Protein AF-A0A3G2T4N6-F1 (afdb_monomer)

Radius of gyration: 16.07 Å; Cα contacts (8 Å, |Δi|>4): 181; chains: 1; bounding box: 50×40×33 Å

pLDDT: mean 87.62, std 10.86, range [55.91, 97.75]

Structure (mmCIF, N/CA/C/O backbone):
data_AF-A0A3G2T4N6-F1
#
_entry.id   AF-A0A3G2T4N6-F1
#
loop_
_atom_site.group_PDB
_atom_site.id
_atom_site.type_symbol
_atom_site.label_atom_id
_atom_site.label_alt_id
_atom_site.label_comp_id
_atom_site.label_asym_id
_atom_site.label_entity_id
_atom_site.label_seq_id
_atom_site.pdbx_PDB_ins_code
_atom_site.Cartn_x
_atom_site.Cartn_y
_atom_site.Cartn_z
_atom_site.occupancy
_atom_site.B_iso_or_equiv
_atom_site.auth_seq_id
_atom_site.auth_comp_id
_atom_site.auth_asym_id
_atom_site.auth_atom_id
_atom_site.pdbx_PDB_model_num
ATOM 1 N N . MET A 1 1 ? -5.164 -6.913 16.271 1.00 62.94 1 MET A N 1
ATOM 2 C CA . MET A 1 1 ? -6.092 -7.025 15.113 1.00 62.94 1 MET A CA 1
ATOM 3 C C . MET A 1 1 ? -5.649 -6.004 14.059 1.00 62.94 1 MET A C 1
ATOM 5 O O . MET A 1 1 ? -5.037 -5.043 14.488 1.00 62.94 1 MET A O 1
ATOM 9 N N . LEU A 1 2 ? -5.885 -6.181 12.743 1.00 75.69 2 LEU A N 1
ATOM 10 C CA . LEU A 1 2 ? -5.295 -5.361 11.643 1.00 75.69 2 LEU A CA 1
ATOM 11 C C . LEU A 1 2 ? -5.181 -3.848 11.937 1.00 75.69 2 LEU A C 1
ATOM 13 O O . LEU A 1 2 ? -4.180 -3.216 11.622 1.00 75.69 2 LEU A O 1
ATOM 17 N N . LEU A 1 3 ? -6.221 -3.284 12.554 1.00 81.31 3 LEU A N 1
ATOM 18 C CA . LEU A 1 3 ? -6.380 -1.855 12.850 1.00 81.31 3 LEU A CA 1
ATOM 19 C C . LEU A 1 3 ? -5.600 -1.367 14.083 1.00 81.31 3 LEU A C 1
ATOM 21 O O . LEU A 1 3 ? -5.508 -0.171 14.332 1.00 81.31 3 LEU A O 1
ATOM 25 N N . GLU A 1 4 ? -5.070 -2.286 14.884 1.00 79.75 4 GLU A N 1
ATOM 26 C CA . GLU A 1 4 ? -4.347 -2.016 16.133 1.00 79.75 4 GLU A CA 1
ATOM 27 C C . GLU A 1 4 ? -2.827 -2.129 15.950 1.00 79.75 4 GLU A C 1
ATOM 29 O O . GLU A 1 4 ? -2.059 -1.845 16.869 1.00 79.75 4 GLU A O 1
ATOM 34 N N . THR A 1 5 ? -2.389 -2.586 14.778 1.00 86.81 5 THR A N 1
ATOM 35 C CA . THR A 1 5 ? -0.997 -2.892 14.458 1.00 86.81 5 THR A CA 1
ATOM 36 C C . THR A 1 5 ? -0.516 -2.046 13.287 1.00 86.81 5 THR A C 1
ATOM 38 O O . THR A 1 5 ? -1.275 -1.695 12.385 1.00 86.81 5 THR A O 1
ATOM 41 N N . ARG A 1 6 ? 0.768 -1.691 13.324 1.00 93.12 6 ARG A N 1
ATOM 42 C CA . ARG A 1 6 ? 1.457 -1.004 12.228 1.00 93.12 6 ARG A CA 1
ATOM 43 C C . ARG A 1 6 ? 2.176 -2.021 11.359 1.00 93.12 6 ARG A C 1
ATOM 45 O O . ARG A 1 6 ? 2.514 -3.099 11.842 1.00 93.12 6 ARG A O 1
ATOM 52 N N . ASP A 1 7 ? 2.451 -1.631 10.118 1.00 94.62 7 ASP A N 1
ATOM 53 C CA . ASP A 1 7 ? 3.254 -2.413 9.176 1.00 94.62 7 ASP A CA 1
ATOM 54 C C . ASP A 1 7 ? 2.710 -3.845 8.987 1.00 94.62 7 ASP A C 1
ATOM 56 O O . ASP A 1 7 ? 3.456 -4.822 8.983 1.00 94.62 7 ASP A O 1
ATOM 60 N N . ASN A 1 8 ? 1.388 -3.976 8.836 1.00 93.62 8 ASN A N 1
ATOM 61 C CA . ASN A 1 8 ? 0.747 -5.266 8.606 1.00 93.62 8 ASN A CA 1
ATOM 62 C C . ASN A 1 8 ? 1.186 -5.841 7.252 1.00 93.62 8 ASN A C 1
ATOM 64 O O . ASN A 1 8 ? 1.140 -5.120 6.246 1.00 93.62 8 ASN A O 1
ATOM 68 N N . PRO A 1 9 ? 1.570 -7.126 7.184 1.00 94.62 9 PRO A N 1
ATOM 69 C CA . PRO A 1 9 ? 1.941 -7.753 5.927 1.00 94.62 9 PRO A CA 1
ATOM 70 C C . PRO A 1 9 ? 0.777 -7.788 4.939 1.00 94.62 9 PRO A C 1
ATOM 72 O O . PRO A 1 9 ? -0.334 -8.218 5.255 1.00 94.62 9 PRO A O 1
ATOM 75 N N . CYS A 1 10 ? 1.052 -7.374 3.709 1.00 95.44 10 CYS A N 1
ATOM 76 C CA . CYS A 1 10 ? 0.099 -7.441 2.614 1.00 95.44 10 CYS A CA 1
ATOM 77 C C . CYS A 1 10 ? 0.792 -7.739 1.281 1.00 95.44 10 CYS A C 1
ATOM 79 O O . CYS A 1 10 ? 2.022 -7.782 1.172 1.00 95.44 10 CYS A O 1
ATOM 81 N N . LEU A 1 11 ? -0.007 -7.931 0.239 1.00 95.62 11 LEU A N 1
ATOM 82 C CA . LEU A 1 11 ? 0.449 -7.930 -1.143 1.00 95.62 11 LEU A CA 1
ATOM 83 C C . LEU A 1 11 ? -0.301 -6.873 -1.930 1.00 95.62 11 LEU A C 1
ATOM 85 O O . LEU A 1 11 ? -1.527 -6.889 -1.994 1.00 95.62 11 LEU A O 1
ATOM 89 N N . CYS A 1 12 ? 0.473 -6.003 -2.565 1.00 95.81 12 CYS A N 1
ATOM 90 C CA . CYS A 1 12 ? -0.005 -4.993 -3.488 1.00 95.81 12 CYS A CA 1
ATOM 91 C C . CYS A 1 12 ? 0.000 -5.573 -4.904 1.00 95.81 12 CYS A C 1
ATOM 93 O O . CYS A 1 12 ? 1.052 -5.988 -5.409 1.00 95.81 12 CYS A O 1
ATOM 95 N N . LYS A 1 13 ? -1.170 -5.588 -5.542 1.00 95.12 13 LYS A N 1
ATOM 96 C CA . LYS A 1 13 ? -1.341 -5.943 -6.953 1.00 95.12 13 LYS A CA 1
ATOM 97 C C . LYS A 1 13 ? -1.890 -4.731 -7.690 1.00 95.12 13 LYS A C 1
ATOM 99 O O . LYS A 1 13 ? -2.978 -4.267 -7.369 1.00 95.12 13 LYS A O 1
ATOM 104 N N . ILE A 1 14 ? -1.148 -4.234 -8.673 1.00 94.12 14 ILE A N 1
ATOM 105 C CA . ILE A 1 14 ? -1.525 -3.035 -9.425 1.00 94.12 14 ILE A CA 1
ATOM 106 C C . ILE A 1 14 ? -1.544 -3.354 -10.914 1.00 94.12 14 ILE A C 1
ATOM 108 O O . ILE A 1 14 ? -0.538 -3.780 -11.490 1.00 94.12 14 ILE A O 1
ATOM 112 N N . TYR A 1 15 ? -2.712 -3.167 -11.521 1.00 88.94 15 TYR A N 1
ATOM 113 C CA . TYR A 1 15 ? -2.932 -3.215 -12.964 1.00 88.94 15 TYR A CA 1
ATOM 114 C C . TYR A 1 15 ? -4.028 -2.202 -13.330 1.00 88.94 15 TYR A C 1
ATOM 116 O O . TYR A 1 15 ? -3.774 -1.006 -13.286 1.00 88.94 15 TYR A O 1
ATOM 124 N N . GLU A 1 16 ? -5.246 -2.662 -13.626 1.00 89.62 16 GLU A N 1
ATOM 125 C CA . GLU A 1 16 ? -6.438 -1.813 -13.783 1.00 89.62 16 GLU A CA 1
ATOM 126 C C . GLU A 1 16 ? -6.923 -1.255 -12.440 1.00 89.62 16 GLU A C 1
ATOM 128 O O . GLU A 1 16 ? -7.367 -0.116 -12.366 1.00 89.62 16 GLU A O 1
ATOM 133 N N . ASN A 1 17 ? -6.794 -2.057 -11.380 1.00 94.62 17 ASN A N 1
ATOM 134 C CA . ASN A 1 17 ? -7.092 -1.690 -10.001 1.00 94.62 17 ASN A CA 1
ATOM 135 C C . ASN A 1 17 ? -5.824 -1.800 -9.154 1.00 94.62 17 ASN A C 1
ATOM 137 O O . ASN A 1 17 ? -4.894 -2.533 -9.510 1.00 94.62 17 ASN A O 1
ATOM 141 N N . PHE A 1 18 ? -5.827 -1.120 -8.012 1.00 96.44 18 PHE A N 1
ATOM 142 C CA . PHE A 1 18 ? -4.862 -1.335 -6.947 1.00 96.44 18 PHE A CA 1
ATOM 143 C C . PHE A 1 18 ? -5.542 -2.144 -5.838 1.00 96.44 18 PHE A C 1
ATOM 145 O O . PHE A 1 18 ? -6.347 -1.635 -5.062 1.00 96.44 18 PHE A O 1
ATOM 152 N N . GLU A 1 19 ? -5.222 -3.435 -5.799 1.00 96.94 19 GLU A N 1
ATOM 153 C CA . GLU A 1 19 ? -5.722 -4.399 -4.822 1.00 96.94 19 GLU A CA 1
ATOM 154 C C . GLU A 1 19 ? -4.683 -4.631 -3.715 1.00 96.94 19 GLU A C 1
ATOM 156 O O . GLU A 1 19 ? -3.487 -4.797 -3.987 1.00 96.94 19 GLU A O 1
ATOM 161 N N . ILE A 1 20 ? -5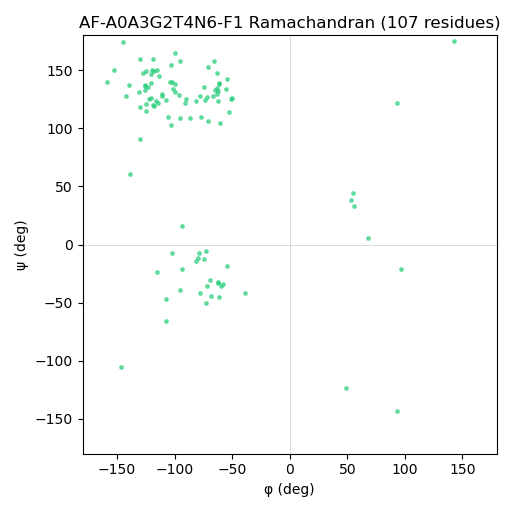.153 -4.703 -2.470 1.00 96.44 20 ILE A N 1
ATOM 162 C CA . ILE A 1 20 ? -4.358 -5.076 -1.298 1.00 96.44 20 ILE A CA 1
ATOM 163 C C . ILE A 1 20 ? -4.914 -6.367 -0.722 1.00 96.44 20 ILE A C 1
ATOM 165 O O . ILE A 1 20 ? -6.088 -6.439 -0.369 1.00 96.44 20 ILE A O 1
ATOM 169 N N . ILE A 1 21 ? -4.061 -7.378 -0.605 1.00 95.31 21 ILE A N 1
ATOM 170 C CA . ILE A 1 21 ? -4.425 -8.681 -0.047 1.00 95.31 21 ILE A CA 1
ATOM 171 C C . ILE A 1 21 ? -3.742 -8.873 1.299 1.00 95.31 21 ILE A C 1
ATOM 173 O O . ILE A 1 21 ? -2.523 -8.719 1.401 1.00 95.31 21 ILE A O 1
ATOM 177 N N . PHE A 1 22 ? -4.520 -9.256 2.310 1.00 92.06 22 PHE A N 1
ATOM 178 C CA . PHE A 1 22 ? -4.032 -9.586 3.643 1.00 92.06 22 PHE A CA 1
ATOM 179 C C . PHE A 1 22 ? -4.074 -11.100 3.867 1.00 92.06 22 PHE A C 1
ATOM 181 O O . PHE A 1 22 ? -5.142 -11.693 4.011 1.00 92.06 22 PHE A O 1
ATOM 188 N N . PHE A 1 23 ? -2.896 -11.720 3.929 1.00 82.56 23 PHE A N 1
ATOM 189 C CA . PHE A 1 23 ? -2.754 -13.181 4.002 1.00 82.56 23 PHE A CA 1
ATOM 190 C C . PHE A 1 23 ? -2.938 -13.771 5.399 1.00 82.56 23 PHE A C 1
ATOM 192 O O . PHE A 1 23 ? -3.062 -14.983 5.547 1.00 82.56 23 PHE A O 1
ATOM 199 N N . GLU A 1 24 ? -2.910 -12.932 6.432 1.00 80.56 24 GLU A N 1
ATOM 200 C CA . GLU A 1 24 ? -3.001 -13.383 7.824 1.00 80.56 24 GLU A CA 1
ATOM 201 C C . GLU A 1 24 ? -4.443 -13.705 8.253 1.00 80.56 24 GLU A C 1
ATOM 203 O O . GLU A 1 24 ? -4.660 -14.250 9.335 1.00 80.56 24 GLU A O 1
ATOM 208 N N . PHE A 1 25 ? -5.432 -13.401 7.406 1.00 79.06 25 PHE A N 1
ATOM 209 C CA . PHE A 1 25 ? -6.850 -13.612 7.686 1.00 79.06 25 PHE A CA 1
ATOM 210 C C . PHE A 1 25 ? -7.389 -14.827 6.930 1.00 79.06 25 PHE A C 1
ATOM 212 O O . PHE A 1 25 ? -7.062 -15.056 5.766 1.00 79.06 25 PHE A O 1
ATOM 219 N N . ILE A 1 26 ? -8.239 -15.606 7.604 1.00 79.31 26 ILE A N 1
ATOM 220 C CA . ILE A 1 26 ? -9.025 -16.686 7.000 1.00 79.31 26 ILE A CA 1
ATOM 221 C C . ILE A 1 26 ? -10.506 -16.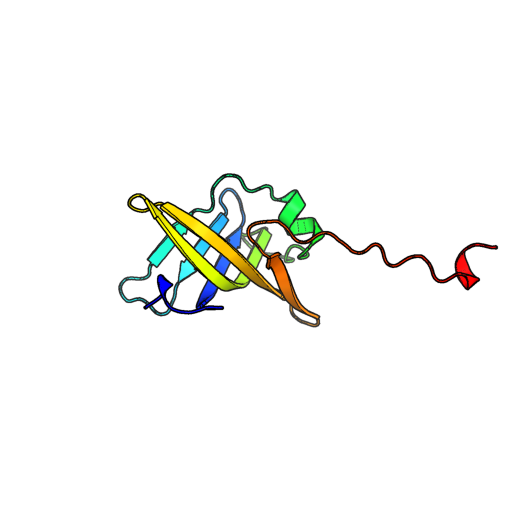418 7.328 1.00 79.31 26 ILE A C 1
ATOM 223 O O . ILE A 1 26 ? -10.868 -16.474 8.505 1.00 79.31 26 ILE A O 1
ATOM 227 N N . PRO A 1 27 ? -11.369 -16.145 6.327 1.00 82.31 27 PRO A N 1
ATOM 228 C CA . PRO A 1 27 ? -11.053 -16.062 4.897 1.00 82.31 27 PRO A CA 1
ATOM 229 C C . PRO A 1 27 ? -10.115 -14.890 4.565 1.00 82.31 27 PRO A C 1
ATOM 231 O O . PRO A 1 27 ? -10.018 -13.933 5.332 1.00 82.31 27 PRO A O 1
ATOM 234 N N . GLU A 1 28 ? -9.426 -14.996 3.426 1.00 86.00 28 GLU A N 1
ATOM 235 C CA . GLU A 1 28 ? -8.547 -13.938 2.917 1.00 86.00 28 GLU A CA 1
ATOM 236 C C . GLU A 1 28 ? -9.327 -12.623 2.794 1.00 86.00 28 GLU A C 1
ATOM 238 O O . GLU A 1 28 ? -10.453 -12.602 2.289 1.00 86.00 28 GLU A O 1
ATOM 243 N N . MET A 1 29 ? -8.729 -11.531 3.268 1.00 89.44 29 MET A N 1
ATOM 244 C CA . MET A 1 29 ? -9.313 -10.197 3.173 1.00 89.44 29 MET A CA 1
ATOM 245 C C . MET A 1 29 ? -8.647 -9.429 2.034 1.00 89.44 29 MET A C 1
ATOM 247 O O . MET A 1 29 ? -7.419 -9.415 1.911 1.00 89.44 29 MET A O 1
ATOM 251 N N . THR A 1 30 ? -9.455 -8.770 1.207 1.00 93.06 30 THR A N 1
ATOM 252 C CA . THR A 1 30 ? -8.986 -7.936 0.097 1.00 93.06 30 THR A CA 1
ATOM 253 C C . THR A 1 30 ? -9.581 -6.540 0.211 1.00 93.06 30 THR A C 1
ATOM 255 O O . THR A 1 30 ? -10.771 -6.395 0.477 1.00 93.06 30 THR A O 1
ATOM 258 N N . GLY A 1 31 ? -8.755 -5.521 -0.008 1.00 94.31 31 GLY A N 1
ATOM 259 C CA . GLY A 1 31 ? -9.166 -4.127 -0.138 1.00 94.31 31 GLY A CA 1
ATOM 260 C C . GLY A 1 31 ? -8.873 -3.595 -1.538 1.00 94.31 31 GLY A C 1
ATOM 261 O O . GLY A 1 31 ? -7.919 -4.028 -2.186 1.00 94.31 31 GLY A O 1
ATOM 262 N N . ILE A 1 32 ? -9.684 -2.640 -1.988 1.00 96.75 32 ILE A N 1
ATOM 263 C CA . ILE A 1 32 ? -9.437 -1.867 -3.208 1.00 96.75 32 ILE A CA 1
ATOM 264 C C . ILE A 1 32 ? -9.032 -0.460 -2.793 1.00 96.75 32 ILE A C 1
ATOM 266 O O . ILE A 1 32 ? -9.760 0.207 -2.056 1.00 96.75 32 ILE A O 1
ATOM 270 N N . VAL A 1 33 ? -7.870 -0.018 -3.261 1.00 96.94 33 VAL A N 1
ATOM 271 C CA . VAL A 1 33 ? -7.425 1.360 -3.074 1.00 96.94 33 VAL A CA 1
ATOM 272 C C . VAL A 1 33 ? -8.162 2.227 -4.088 1.00 96.94 33 VAL A C 1
ATOM 274 O O . VAL A 1 33 ? -8.175 1.930 -5.283 1.00 96.94 33 VAL A O 1
ATOM 277 N N . ASN A 1 34 ? -8.786 3.294 -3.601 1.00 94.62 34 ASN A N 1
ATOM 278 C CA . ASN A 1 34 ? -9.428 4.316 -4.422 1.00 94.62 34 ASN A CA 1
ATOM 279 C C . ASN A 1 34 ? -8.497 5.528 -4.556 1.00 94.62 34 ASN A C 1
ATOM 281 O O . ASN A 1 34 ? -7.545 5.652 -3.793 1.00 94.62 34 ASN A O 1
ATOM 285 N N . GLU A 1 35 ? -8.777 6.411 -5.518 1.00 92.88 35 GLU A N 1
ATOM 286 C CA . GLU A 1 35 ? -8.077 7.704 -5.670 1.00 92.88 35 GLU A CA 1
ATOM 287 C C . GLU A 1 35 ? -6.544 7.598 -5.808 1.00 92.88 35 GLU A C 1
ATOM 289 O O . GLU A 1 35 ? -5.803 8.479 -5.387 1.00 92.88 35 GLU A O 1
ATOM 294 N N . TRP A 1 36 ? -6.058 6.527 -6.435 1.00 94.50 36 TRP A N 1
ATOM 295 C CA . TRP A 1 36 ? -4.637 6.324 -6.716 1.00 94.50 36 TRP A CA 1
ATOM 296 C C . TRP A 1 36 ? -4.318 6.619 -8.186 1.00 94.50 36 TRP A C 1
ATOM 298 O O . TRP A 1 36 ? -5.168 6.477 -9.071 1.00 94.50 36 TRP A O 1
ATOM 308 N N . ASN A 1 37 ? -3.064 6.978 -8.458 1.00 91.62 37 ASN A N 1
ATOM 309 C CA . ASN A 1 37 ? -2.527 7.100 -9.809 1.00 91.62 37 ASN A CA 1
ATOM 310 C C . ASN A 1 37 ? -1.299 6.202 -9.952 1.00 91.62 37 ASN A C 1
ATOM 312 O O . ASN A 1 37 ? -0.426 6.172 -9.088 1.00 91.62 37 ASN A O 1
ATOM 316 N N . ILE A 1 38 ? -1.215 5.478 -11.069 1.00 91.00 38 ILE A N 1
ATOM 317 C CA . ILE A 1 38 ? -0.059 4.629 -11.361 1.00 91.00 38 ILE A CA 1
ATOM 318 C C . ILE A 1 38 ? 1.249 5.427 -11.392 1.00 91.00 38 ILE A C 1
ATOM 320 O O . ILE A 1 38 ? 2.268 4.912 -10.951 1.00 91.00 38 ILE A O 1
ATOM 324 N N . LYS A 1 39 ? 1.218 6.690 -11.838 1.00 90.75 39 LYS A N 1
ATOM 325 C CA . LYS A 1 39 ? 2.407 7.550 -11.895 1.00 90.75 39 LYS A CA 1
ATOM 326 C C . LYS A 1 39 ? 3.007 7.787 -10.512 1.00 90.75 39 LYS A C 1
ATOM 328 O O . LYS A 1 39 ? 4.204 7.597 -10.353 1.00 90.75 39 LYS A O 1
ATOM 333 N N . ASP A 1 40 ? 2.177 8.089 -9.514 1.00 92.38 40 ASP A N 1
ATOM 334 C CA . ASP A 1 40 ? 2.643 8.330 -8.142 1.00 92.38 40 ASP A CA 1
ATOM 335 C C . ASP A 1 40 ? 3.308 7.074 -7.547 1.00 92.38 40 ASP A C 1
ATOM 337 O O . ASP A 1 40 ? 4.266 7.156 -6.776 1.00 92.38 40 ASP A O 1
ATOM 341 N N . ILE A 1 41 ? 2.843 5.881 -7.933 1.00 93.00 41 ILE A N 1
ATOM 342 C CA . ILE A 1 41 ? 3.487 4.619 -7.551 1.00 93.00 41 ILE A CA 1
ATOM 343 C C . ILE A 1 41 ? 4.803 4.429 -8.317 1.00 93.00 41 ILE A C 1
ATOM 345 O O . ILE A 1 41 ? 5.821 4.129 -7.696 1.00 93.00 41 ILE A O 1
ATOM 349 N N . ASP A 1 42 ? 4.780 4.586 -9.643 1.00 91.44 42 ASP A N 1
ATOM 350 C CA . ASP A 1 42 ? 5.907 4.312 -10.547 1.00 91.44 42 ASP A CA 1
ATOM 351 C C . ASP A 1 42 ? 7.118 5.200 -10.272 1.00 91.44 42 ASP A C 1
ATOM 353 O O . ASP A 1 42 ? 8.254 4.755 -10.435 1.00 91.44 42 ASP A O 1
ATOM 357 N N . GLU A 1 43 ? 6.888 6.438 -9.837 1.00 90.44 43 GLU A N 1
ATOM 358 C CA . GLU A 1 43 ? 7.970 7.316 -9.411 1.00 90.44 43 GLU A CA 1
ATOM 359 C C . GLU A 1 43 ? 8.750 6.691 -8.240 1.00 90.44 43 GLU A C 1
ATOM 361 O O . GLU A 1 43 ? 9.963 6.860 -8.145 1.00 90.44 43 GLU A O 1
ATOM 366 N N . ARG A 1 44 ? 8.066 5.979 -7.328 1.00 91.12 44 ARG A N 1
ATOM 367 C CA . ARG A 1 44 ? 8.625 5.493 -6.048 1.00 91.12 44 ARG A CA 1
ATOM 368 C C . ARG A 1 44 ? 9.126 4.067 -6.159 1.00 91.12 44 ARG A C 1
ATOM 370 O O . ARG A 1 44 ? 10.139 3.703 -5.575 1.00 91.12 44 ARG A O 1
ATOM 377 N N . VAL A 1 45 ? 8.393 3.236 -6.886 1.00 89.69 45 VAL A N 1
ATOM 378 C CA . VAL A 1 45 ? 8.662 1.812 -7.025 1.00 89.69 45 VAL A CA 1
ATOM 379 C C . VAL A 1 45 ? 8.645 1.481 -8.499 1.00 89.69 45 VAL A C 1
ATOM 381 O O . VAL A 1 45 ? 7.610 1.569 -9.146 1.00 89.69 45 VAL A O 1
ATOM 384 N N . LEU A 1 46 ? 9.778 1.017 -9.021 1.00 83.81 46 LEU A N 1
ATOM 385 C CA . LEU A 1 46 ? 9.848 0.594 -10.413 1.00 83.81 46 LEU A CA 1
ATOM 386 C C . LEU A 1 46 ? 8.932 -0.609 -10.675 1.00 83.81 46 LEU A C 1
ATOM 388 O O . LEU A 1 46 ? 8.930 -1.609 -9.928 1.00 83.81 46 LEU A O 1
ATOM 392 N N . ALA A 1 47 ? 8.201 -0.512 -11.787 1.00 81.12 47 ALA A N 1
ATOM 393 C CA . ALA A 1 47 ? 7.373 -1.583 -12.317 1.00 81.12 47 ALA A CA 1
ATOM 394 C C . ALA A 1 47 ? 8.188 -2.868 -12.504 1.00 81.12 47 ALA A C 1
ATOM 396 O O . ALA A 1 47 ? 9.366 -2.860 -12.874 1.00 81.12 47 ALA A O 1
ATOM 397 N N . GLY A 1 48 ? 7.553 -4.003 -12.220 1.00 72.44 48 GLY A N 1
ATOM 398 C CA . GLY A 1 48 ? 8.157 -5.305 -12.470 1.00 72.44 48 GLY A CA 1
ATOM 399 C C . GLY A 1 48 ? 8.238 -5.606 -13.967 1.00 72.44 48 GLY A C 1
ATOM 400 O O . GLY A 1 48 ? 7.410 -5.158 -14.757 1.00 72.44 48 GLY A O 1
ATOM 401 N N . VAL A 1 49 ? 9.214 -6.424 -14.362 1.00 60.09 49 VAL A N 1
ATOM 402 C CA . VAL A 1 49 ? 9.322 -6.926 -15.738 1.00 60.09 49 VAL A CA 1
ATOM 403 C C . VAL A 1 49 ? 8.661 -8.302 -15.831 1.00 60.09 49 VAL A C 1
ATOM 405 O O . VAL A 1 49 ? 9.197 -9.285 -15.323 1.00 60.09 49 VAL A O 1
ATOM 408 N N . GLY A 1 50 ? 7.511 -8.369 -16.506 1.00 58.81 50 GLY A N 1
ATOM 409 C CA . GLY A 1 50 ? 6.829 -9.615 -16.874 1.00 58.81 50 GLY A CA 1
ATOM 410 C C . GLY A 1 50 ? 5.762 -10.088 -15.878 1.00 58.81 50 GLY A C 1
ATOM 411 O O . GLY A 1 50 ? 6.040 -10.356 -14.713 1.00 58.81 50 GLY A O 1
ATOM 412 N N . GLY A 1 51 ? 4.526 -10.235 -16.365 1.00 70.62 51 GLY A N 1
ATOM 413 C CA . GLY A 1 51 ? 3.364 -10.679 -15.591 1.00 70.62 51 GLY A CA 1
ATOM 414 C C . GLY A 1 51 ? 2.089 -9.939 -15.999 1.00 70.62 51 GLY A C 1
ATOM 415 O O . GLY A 1 51 ? 2.133 -9.032 -16.823 1.00 70.62 51 GLY A O 1
ATOM 416 N N . LYS A 1 52 ? 0.940 -10.328 -15.430 1.00 80.00 52 LYS A N 1
ATOM 417 C CA . LYS A 1 52 ? -0.336 -9.611 -15.628 1.00 80.00 52 LYS A CA 1
ATOM 418 C C . LYS A 1 52 ? -0.336 -8.233 -14.947 1.00 80.00 52 LYS A C 1
ATOM 420 O O . LYS A 1 52 ? -1.014 -7.329 -15.414 1.00 80.00 52 LYS A O 1
ATOM 425 N N . TYR A 1 53 ? 0.392 -8.095 -13.840 1.00 77.69 53 TYR A N 1
ATOM 426 C CA . TYR A 1 53 ? 0.392 -6.902 -12.996 1.00 77.69 53 TYR A CA 1
ATOM 427 C C . TYR A 1 53 ? 1.636 -6.051 -13.245 1.00 77.69 53 TYR A C 1
ATOM 429 O O . TYR A 1 53 ? 2.733 -6.595 -13.370 1.00 77.69 53 TYR A O 1
ATOM 437 N N . ILE A 1 54 ? 1.455 -4.729 -13.265 1.00 85.19 54 ILE A N 1
ATOM 438 C CA . ILE A 1 54 ? 2.538 -3.739 -13.362 1.00 85.19 54 ILE A CA 1
ATOM 439 C C . ILE A 1 54 ? 3.350 -3.764 -12.062 1.00 85.19 54 ILE A C 1
ATOM 441 O O . ILE A 1 54 ? 4.579 -3.859 -12.085 1.00 85.19 54 ILE A O 1
ATOM 445 N N . HIS A 1 55 ? 2.645 -3.805 -10.925 1.00 89.31 55 HIS A N 1
ATOM 446 C CA . HIS A 1 55 ? 3.244 -4.041 -9.614 1.00 89.31 55 HIS A CA 1
ATOM 447 C C . HIS A 1 55 ? 2.652 -5.280 -8.967 1.00 89.31 55 HIS A C 1
ATOM 449 O O . HIS A 1 55 ? 1.442 -5.397 -8.796 1.00 89.31 55 HIS A O 1
ATOM 455 N N . TYR A 1 56 ? 3.531 -6.197 -8.579 1.00 93.56 56 TYR A N 1
ATOM 456 C CA . TYR A 1 56 ? 3.221 -7.333 -7.722 1.00 93.56 56 TYR A CA 1
ATOM 457 C C . TYR A 1 56 ? 4.263 -7.342 -6.605 1.00 93.56 56 TYR A C 1
ATOM 459 O O . TYR A 1 56 ? 5.369 -7.862 -6.778 1.00 93.56 56 TYR A O 1
ATOM 467 N N . LYS A 1 57 ? 3.965 -6.660 -5.498 1.00 93.44 57 LYS A N 1
ATOM 468 C CA . LYS A 1 57 ? 4.957 -6.337 -4.462 1.00 93.44 57 LYS A CA 1
ATOM 469 C C . LYS A 1 57 ? 4.422 -6.712 -3.089 1.00 93.44 57 LYS A C 1
ATOM 471 O O . LYS A 1 57 ? 3.305 -6.341 -2.735 1.00 93.44 57 LYS A O 1
ATOM 476 N N . HIS A 1 58 ? 5.231 -7.423 -2.306 1.00 95.56 58 HIS A N 1
ATOM 477 C CA . HIS A 1 58 ? 4.957 -7.563 -0.877 1.00 95.56 58 HIS A CA 1
ATOM 478 C C . HIS A 1 58 ? 4.992 -6.175 -0.246 1.00 95.56 58 HIS A C 1
ATOM 480 O O . HIS A 1 58 ? 5.857 -5.369 -0.593 1.00 95.56 58 HIS A O 1
ATOM 486 N N . GLY A 1 59 ? 4.056 -5.905 0.652 1.00 96.00 59 GLY A N 1
ATOM 487 C CA . GLY A 1 59 ? 3.918 -4.615 1.298 1.00 96.00 59 GLY A CA 1
ATOM 488 C C . GLY A 1 59 ? 3.803 -4.727 2.809 1.00 96.00 59 GLY A C 1
ATOM 489 O O . GLY A 1 59 ? 3.443 -5.775 3.347 1.00 96.00 59 GLY A O 1
ATOM 490 N N . LEU A 1 60 ? 4.098 -3.617 3.474 1.00 96.75 60 LEU A N 1
ATOM 491 C CA . LEU A 1 60 ? 3.772 -3.384 4.876 1.00 96.75 60 LEU A CA 1
ATOM 492 C C . LEU A 1 60 ? 2.846 -2.177 4.920 1.00 96.75 60 LEU A C 1
ATOM 494 O O . LEU A 1 60 ? 3.220 -1.105 4.441 1.00 96.75 60 LEU A O 1
ATOM 498 N N . ILE A 1 61 ? 1.639 -2.367 5.443 1.00 96.94 61 ILE A N 1
ATOM 499 C CA . ILE A 1 61 ? 0.599 -1.343 5.430 1.00 96.94 61 ILE A CA 1
ATOM 500 C C . ILE A 1 61 ? 0.063 -1.072 6.833 1.00 96.94 61 ILE A C 1
ATOM 502 O O . ILE A 1 61 ? -0.218 -1.980 7.619 1.00 96.94 61 ILE A O 1
ATOM 506 N N . THR A 1 62 ? -0.121 0.205 7.132 1.00 96.31 62 THR A N 1
ATOM 507 C CA . THR A 1 62 ? -0.863 0.655 8.308 1.00 96.31 62 THR A CA 1
ATOM 508 C C . THR A 1 62 ? -2.153 1.302 7.831 1.00 96.31 62 THR A C 1
ATOM 510 O O . THR A 1 62 ? -2.114 2.196 6.987 1.00 96.31 62 THR A O 1
ATOM 513 N N . VAL A 1 63 ? -3.288 0.859 8.368 1.00 95.25 63 VAL A N 1
ATOM 514 C CA . VAL A 1 63 ? -4.606 1.418 8.054 1.00 95.25 63 VAL A CA 1
ATOM 515 C C . VAL A 1 63 ? -5.327 1.852 9.322 1.00 95.25 63 VAL A C 1
ATOM 517 O O . VAL A 1 63 ? -5.157 1.243 10.378 1.00 95.25 63 VAL A O 1
ATOM 520 N N . SER A 1 64 ? -6.165 2.875 9.205 1.00 94.25 64 SER A N 1
ATOM 521 C CA . SER A 1 64 ? -7.130 3.259 10.233 1.00 94.25 64 SER A CA 1
ATOM 522 C C . SER A 1 64 ? -8.553 3.132 9.697 1.00 94.25 64 SER A C 1
ATOM 524 O O . SER A 1 64 ? -8.804 3.251 8.496 1.00 94.25 64 SER A O 1
ATOM 526 N N . HIS A 1 65 ? -9.496 2.826 10.587 1.00 92.75 65 HIS A N 1
ATOM 527 C CA . HIS A 1 65 ? -10.914 2.792 10.234 1.00 92.75 65 HIS A CA 1
ATOM 528 C C . HIS A 1 65 ? -11.453 4.215 10.089 1.00 92.75 65 HIS A C 1
ATOM 530 O O . HIS A 1 65 ? -11.169 5.066 10.934 1.00 92.75 65 HIS A O 1
ATOM 536 N N . GLN A 1 66 ? -12.226 4.462 9.030 1.00 89.31 66 GLN A N 1
ATOM 537 C CA . GLN A 1 66 ? -12.897 5.741 8.817 1.00 89.31 66 GLN A CA 1
ATOM 538 C C . GLN A 1 66 ? -14.403 5.620 9.054 1.00 89.31 66 GLN A C 1
ATOM 540 O O . GLN A 1 66 ? -14.934 6.238 9.976 1.00 89.31 66 GLN A O 1
ATOM 545 N N . ILE A 1 67 ? -15.097 4.855 8.209 1.00 92.75 67 ILE A N 1
ATOM 546 C CA . ILE A 1 67 ? -16.543 4.619 8.292 1.00 92.75 67 ILE A CA 1
ATOM 547 C C . ILE A 1 67 ? -16.895 3.341 7.535 1.00 92.75 67 ILE A C 1
ATOM 549 O O . ILE A 1 67 ? -16.349 3.105 6.466 1.00 92.75 67 ILE A O 1
ATOM 553 N N . ASP A 1 68 ? -17.808 2.531 8.071 1.00 89.31 68 ASP A N 1
ATOM 554 C CA . ASP A 1 68 ? -18.247 1.273 7.449 1.00 89.31 68 ASP A CA 1
ATOM 555 C C . ASP A 1 68 ? -17.052 0.401 7.004 1.00 89.31 68 ASP A C 1
ATOM 557 O O . ASP A 1 68 ? -16.181 0.119 7.828 1.00 89.31 68 ASP A O 1
ATOM 561 N N . ASP A 1 69 ? -16.983 0.027 5.723 1.00 88.25 69 ASP A N 1
ATOM 562 C CA . ASP A 1 69 ? -15.884 -0.739 5.115 1.00 88.25 69 ASP A CA 1
ATOM 563 C C . ASP A 1 69 ? -14.807 0.162 4.464 1.00 88.25 69 ASP A C 1
AT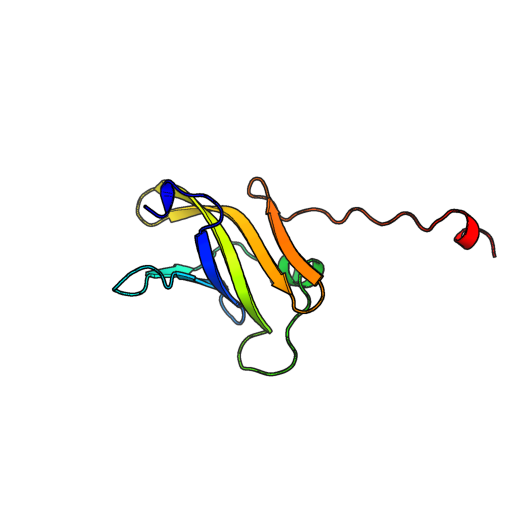OM 565 O O . ASP A 1 69 ? -13.997 -0.297 3.656 1.00 88.25 69 ASP A O 1
ATOM 569 N N . LEU A 1 70 ? -14.799 1.461 4.788 1.00 92.81 70 LEU A N 1
ATOM 570 C CA . LEU A 1 70 ? -13.814 2.429 4.315 1.00 92.81 70 LEU A CA 1
ATOM 571 C C . LEU A 1 70 ? -12.693 2.615 5.341 1.00 92.81 70 LEU A C 1
ATOM 573 O O . LEU A 1 70 ? -12.915 2.920 6.520 1.00 92.81 70 LEU A O 1
ATOM 577 N N . TYR A 1 71 ? -11.469 2.487 4.844 1.00 94.12 71 TYR A N 1
ATOM 578 C CA . TYR A 1 71 ? -10.242 2.592 5.616 1.00 94.12 71 TYR A CA 1
ATOM 579 C C . TYR A 1 71 ? -9.299 3.598 4.966 1.00 94.12 71 TYR A C 1
ATOM 581 O O . TYR A 1 71 ? -9.248 3.714 3.741 1.00 94.12 71 TYR A O 1
ATOM 589 N N . ILE A 1 72 ? -8.521 4.289 5.793 1.00 95.25 72 ILE A N 1
ATOM 590 C CA . ILE A 1 72 ? -7.484 5.217 5.345 1.00 95.25 72 ILE A CA 1
ATOM 591 C C . ILE A 1 72 ? -6.138 4.506 5.429 1.00 95.25 72 ILE A C 1
ATOM 593 O O . ILE A 1 72 ? -5.807 3.915 6.457 1.00 95.25 72 ILE A O 1
ATOM 597 N N . ILE A 1 73 ? -5.351 4.586 4.357 1.00 96.94 73 ILE A N 1
ATOM 598 C CA . ILE A 1 73 ? -3.956 4.138 4.351 1.00 96.94 73 ILE A CA 1
ATOM 599 C C . ILE A 1 73 ? -3.118 5.203 5.059 1.00 96.94 73 ILE A C 1
ATOM 601 O O . ILE A 1 73 ? -2.923 6.297 4.542 1.00 96.94 73 ILE A O 1
ATOM 605 N N . GLU A 1 74 ? -2.625 4.886 6.253 1.00 96.94 74 GLU A N 1
ATOM 606 C CA . GLU A 1 74 ? -1.753 5.774 7.029 1.00 96.94 74 GLU A CA 1
ATOM 607 C C . GLU A 1 74 ? -0.318 5.740 6.495 1.00 96.94 74 GLU A C 1
ATOM 609 O O . GLU A 1 74 ? 0.345 6.771 6.380 1.00 96.94 74 GLU A O 1
ATOM 614 N N . SER A 1 75 ? 0.160 4.539 6.166 1.00 97.69 75 SER A N 1
ATOM 615 C CA . SER A 1 75 ? 1.465 4.322 5.551 1.00 97.69 75 SER A CA 1
ATOM 616 C C . SER A 1 75 ? 1.479 3.046 4.718 1.00 97.69 75 SER A C 1
ATOM 618 O O . SER A 1 75 ? 0.782 2.076 5.029 1.00 97.69 75 SER A O 1
ATOM 620 N N . LEU A 1 76 ? 2.308 3.036 3.675 1.00 97.75 76 LEU A N 1
ATOM 621 C CA . LEU A 1 76 ? 2.544 1.880 2.822 1.00 97.75 76 LEU A CA 1
ATOM 622 C C . LEU A 1 76 ? 4.015 1.815 2.420 1.00 97.75 76 LEU A C 1
ATOM 624 O O . LEU A 1 76 ? 4.555 2.764 1.850 1.00 97.75 76 LEU A O 1
ATOM 628 N N . LYS A 1 77 ? 4.633 0.656 2.645 1.00 97.75 77 LYS A N 1
ATOM 629 C CA . LYS A 1 77 ? 5.939 0.297 2.086 1.00 97.75 77 LYS A CA 1
ATOM 630 C C . LYS A 1 77 ? 5.780 -0.855 1.112 1.00 97.75 77 LYS A C 1
ATOM 632 O O . LYS A 1 77 ? 4.983 -1.754 1.364 1.00 97.75 77 LYS A O 1
ATOM 637 N N . MET A 1 78 ? 6.574 -0.871 0.048 1.00 96.62 78 MET A N 1
ATOM 638 C CA . MET A 1 78 ? 6.653 -1.983 -0.898 1.00 96.62 78 MET A CA 1
ATOM 639 C C . MET A 1 78 ? 8.074 -2.53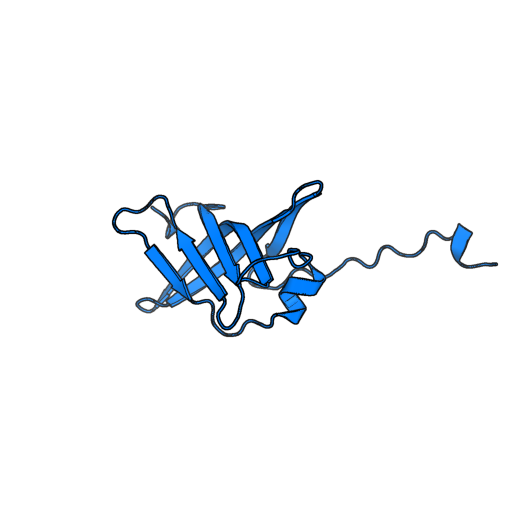1 -0.960 1.00 96.62 78 MET A C 1
ATOM 641 O O . MET A 1 78 ? 9.051 -1.786 -0.969 1.00 96.62 78 MET A O 1
ATOM 645 N N . PHE A 1 79 ? 8.198 -3.853 -1.015 1.00 94.69 79 PHE A N 1
ATOM 646 C CA . PHE A 1 79 ? 9.492 -4.508 -1.118 1.00 94.69 79 PHE A CA 1
ATOM 647 C C . PHE A 1 79 ? 9.995 -4.520 -2.564 1.00 94.69 79 PHE A C 1
ATOM 649 O O . PHE A 1 79 ? 9.356 -5.081 -3.461 1.00 94.69 79 PHE A O 1
ATOM 656 N N . VAL A 1 80 ? 11.188 -3.972 -2.773 1.00 91.19 80 VAL A N 1
ATOM 657 C CA . VAL A 1 80 ? 11.920 -3.987 -4.038 1.00 91.19 80 VAL A CA 1
ATOM 658 C C . VAL A 1 80 ? 13.191 -4.808 -3.859 1.00 91.19 80 VAL A C 1
ATOM 660 O O . VAL A 1 80 ? 14.032 -4.548 -2.999 1.00 91.19 80 VAL A O 1
ATOM 663 N N . ARG A 1 81 ? 13.344 -5.854 -4.675 1.00 86.50 81 ARG A N 1
ATOM 664 C CA . ARG A 1 81 ? 14.519 -6.725 -4.606 1.00 86.50 81 ARG A CA 1
ATOM 665 C C . ARG A 1 81 ? 15.782 -5.920 -4.92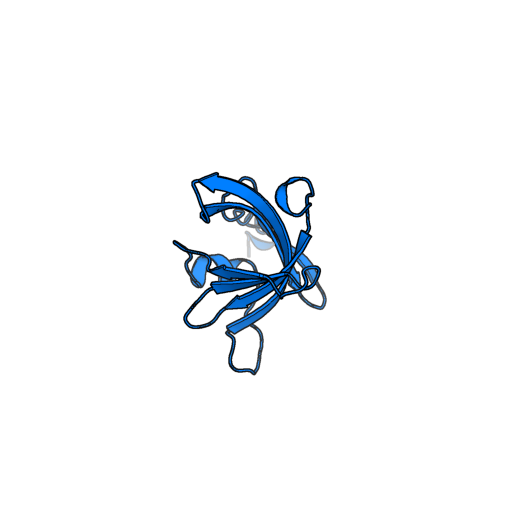4 1.00 86.50 81 ARG A C 1
ATOM 667 O O . ARG A 1 81 ? 15.894 -5.387 -6.017 1.00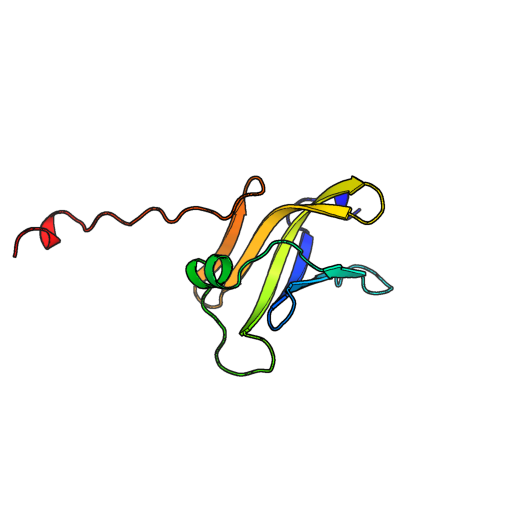 86.50 81 ARG A O 1
ATOM 674 N N . GLY A 1 82 ? 16.745 -5.929 -4.006 1.00 88.00 82 GLY A N 1
ATOM 675 C CA . GLY A 1 82 ? 18.012 -5.203 -4.146 1.00 88.00 82 GLY A CA 1
ATOM 676 C C . GLY A 1 82 ? 18.026 -3.842 -3.448 1.00 88.00 82 GLY A C 1
ATOM 677 O O . GLY A 1 82 ? 19.102 -3.388 -3.084 1.00 88.00 82 GLY A O 1
ATOM 678 N N . GLU A 1 83 ? 16.857 -3.260 -3.176 1.00 89.81 83 GLU A N 1
ATOM 679 C CA . GLU A 1 83 ? 16.726 -1.948 -2.521 1.00 89.81 83 GLU A CA 1
ATOM 680 C C . GLU A 1 83 ? 16.057 -2.047 -1.137 1.00 89.81 83 GLU A C 1
ATOM 682 O O . GLU A 1 83 ? 16.303 -1.228 -0.257 1.00 89.81 83 GLU A O 1
ATOM 687 N N . GLY A 1 84 ? 15.274 -3.102 -0.892 1.00 93.75 84 GLY A N 1
ATOM 688 C CA . GLY A 1 84 ? 14.614 -3.348 0.387 1.00 93.75 84 GLY A CA 1
ATOM 689 C C . GLY A 1 84 ? 13.201 -2.775 0.439 1.00 93.75 84 GLY A C 1
ATOM 690 O O . GLY A 1 84 ? 12.449 -2.866 -0.528 1.00 93.75 84 GLY A O 1
ATOM 691 N N . TRP A 1 85 ? 12.803 -2.260 1.602 1.00 95.75 85 TRP A N 1
ATOM 692 C CA . TRP A 1 85 ? 11.476 -1.682 1.811 1.00 95.75 85 TRP A CA 1
ATOM 693 C C . TRP A 1 85 ? 11.471 -0.214 1.403 1.00 95.75 85 TRP A C 1
ATOM 695 O O . TRP A 1 85 ? 12.030 0.621 2.109 1.00 95.75 85 TRP A O 1
ATOM 705 N N . ILE A 1 86 ? 10.810 0.086 0.291 1.00 95.44 86 ILE A N 1
ATOM 706 C CA . ILE A 1 86 ? 10.630 1.448 -0.201 1.00 95.44 86 ILE A CA 1
ATOM 707 C C . ILE A 1 86 ? 9.342 2.014 0.379 1.00 95.44 86 ILE A C 1
ATOM 709 O O . ILE A 1 86 ? 8.281 1.400 0.248 1.00 95.44 86 ILE A O 1
ATOM 713 N N . THR A 1 87 ? 9.428 3.170 1.032 1.00 96.38 87 THR A N 1
ATOM 714 C CA . THR A 1 87 ? 8.242 3.900 1.479 1.00 96.38 87 THR A CA 1
ATOM 715 C C . THR A 1 87 ? 7.542 4.508 0.272 1.00 96.38 87 THR A C 1
ATOM 717 O O . THR A 1 87 ? 8.165 5.191 -0.531 1.00 96.38 87 THR A O 1
ATOM 720 N N . VAL A 1 88 ? 6.247 4.235 0.140 1.00 96.25 88 VAL A N 1
ATOM 721 C CA . VAL A 1 88 ? 5.398 4.750 -0.942 1.00 96.25 88 VAL A CA 1
ATOM 722 C C . VAL A 1 88 ? 4.454 5.815 -0.400 1.00 96.25 88 VAL A C 1
ATOM 724 O O . VAL A 1 88 ? 4.339 6.887 -0.984 1.00 96.25 88 VAL A O 1
ATOM 727 N N . ILE A 1 89 ? 3.813 5.528 0.735 1.00 97.06 89 ILE A N 1
ATOM 728 C CA . ILE A 1 89 ? 2.910 6.441 1.440 1.00 97.06 89 ILE A CA 1
ATOM 729 C C . ILE A 1 89 ? 3.397 6.571 2.883 1.00 97.06 89 ILE A C 1
ATOM 731 O O . ILE A 1 89 ? 3.656 5.560 3.542 1.00 97.06 89 ILE A O 1
ATOM 735 N N . GLU A 1 90 ? 3.482 7.796 3.383 1.00 96.69 90 GLU A N 1
ATOM 736 C CA . GLU A 1 90 ? 3.778 8.123 4.779 1.00 96.69 90 GLU A CA 1
ATOM 737 C C . GLU A 1 90 ? 2.874 9.288 5.190 1.00 96.69 90 GLU A C 1
ATOM 739 O O . GLU A 1 90 ? 2.689 10.234 4.432 1.00 96.69 90 GLU A O 1
ATOM 744 N N . ASN A 1 91 ? 2.292 9.230 6.389 1.00 95.38 91 ASN A N 1
ATOM 745 C CA . ASN A 1 91 ? 1.350 10.247 6.870 1.00 95.38 91 ASN A CA 1
ATOM 746 C C . ASN A 1 91 ? 0.187 10.510 5.895 1.00 95.38 91 ASN A C 1
ATOM 748 O O . ASN A 1 91 ? -0.260 11.646 5.764 1.00 95.38 91 ASN A O 1
ATOM 752 N N . ARG A 1 92 ? -0.325 9.444 5.259 1.00 94.81 92 ARG A N 1
ATOM 753 C CA . ARG A 1 92 ? -1.438 9.465 4.285 1.00 94.81 92 ARG A CA 1
ATOM 754 C C . ARG A 1 92 ? -1.130 10.150 2.954 1.00 94.81 92 ARG A C 1
ATOM 756 O O . ARG A 1 92 ? -2.027 10.270 2.126 1.00 94.81 92 ARG A O 1
ATOM 763 N N . GLU A 1 93 ? 0.113 10.554 2.728 1.00 95.50 93 GLU A N 1
ATOM 764 C CA . GLU A 1 93 ? 0.542 11.200 1.492 1.00 95.50 93 GLU A CA 1
ATOM 765 C C . GLU A 1 93 ? 1.629 10.373 0.809 1.00 95.50 93 GLU A C 1
ATOM 767 O O . GLU A 1 93 ? 2.399 9.652 1.450 1.00 95.50 93 GLU A O 1
ATOM 772 N N . TYR A 1 94 ? 1.676 10.452 -0.518 1.00 95.12 94 TYR A N 1
ATOM 773 C CA . TYR A 1 94 ? 2.776 9.886 -1.281 1.00 95.12 94 TYR A CA 1
ATOM 774 C C . TYR A 1 94 ? 4.075 10.605 -0.904 1.00 95.12 94 TYR A C 1
ATOM 776 O O . TYR A 1 94 ? 4.127 11.829 -0.922 1.00 95.12 94 TYR A O 1
ATOM 784 N N . VAL A 1 95 ? 5.132 9.863 -0.562 1.00 94.56 95 VAL A N 1
ATOM 785 C CA . VAL A 1 95 ? 6.379 10.487 -0.078 1.00 94.56 95 VAL A CA 1
ATOM 786 C C . VAL A 1 95 ? 7.066 11.289 -1.172 1.00 94.56 95 VAL A C 1
ATOM 788 O O . VAL A 1 95 ? 7.301 10.747 -2.245 1.00 94.56 95 VAL A O 1
ATOM 791 N N . ASP A 1 96 ? 7.403 12.550 -0.940 1.00 86.56 96 ASP A N 1
ATOM 792 C CA . ASP A 1 96 ? 8.145 13.334 -1.929 1.00 86.56 96 ASP A CA 1
ATOM 793 C C . ASP A 1 96 ? 9.538 12.748 -2.186 1.00 86.56 96 ASP A C 1
ATOM 795 O O . ASP A 1 96 ? 10.192 12.209 -1.286 1.00 86.56 96 ASP A O 1
ATOM 799 N N . PHE A 1 97 ? 10.020 12.894 -3.419 1.00 71.19 97 PHE A N 1
ATOM 800 C CA . PHE A 1 97 ? 11.429 12.669 -3.705 1.00 71.19 97 PHE A CA 1
ATOM 801 C C . PHE A 1 97 ? 12.217 13.836 -3.143 1.00 71.19 97 PHE A C 1
ATOM 803 O O . PHE A 1 97 ? 11.991 14.988 -3.509 1.00 71.19 97 PHE A O 1
ATOM 810 N N . ILE A 1 98 ? 13.186 13.534 -2.286 1.00 59.22 98 ILE A N 1
ATOM 811 C CA . ILE A 1 98 ? 14.297 14.454 -2.099 1.00 59.22 98 ILE A CA 1
ATOM 812 C C . ILE A 1 98 ? 15.087 14.350 -3.400 1.00 59.22 98 ILE A C 1
ATOM 814 O O . ILE A 1 98 ? 15.710 13.317 -3.647 1.00 59.22 98 ILE A O 1
ATOM 818 N N . GLU A 1 99 ? 15.009 15.368 -4.260 1.00 55.91 99 GLU A N 1
ATOM 819 C CA . GLU A 1 99 ? 15.988 15.511 -5.335 1.00 55.91 99 GLU A CA 1
ATOM 820 C C . GLU A 1 99 ? 17.368 15.452 -4.671 1.00 55.91 99 GLU A C 1
ATOM 822 O O . GLU A 1 99 ? 17.701 16.303 -3.841 1.00 55.91 99 GLU A O 1
ATOM 827 N N . GLU A 1 100 ? 18.150 14.410 -4.967 1.00 59.09 100 GLU A N 1
ATOM 828 C CA . GLU A 1 100 ? 19.570 14.446 -4.649 1.00 59.09 100 GLU A CA 1
ATOM 829 C C . GLU A 1 100 ? 20.131 15.630 -5.431 1.00 59.09 100 GLU A C 1
ATOM 831 O O . GLU A 1 100 ? 20.253 15.568 -6.656 1.00 59.09 100 GLU A O 1
ATOM 836 N N . GLU A 1 101 ? 20.408 16.738 -4.736 1.00 61.94 101 GLU A N 1
ATOM 837 C CA . GLU A 1 101 ? 21.121 17.845 -5.352 1.00 61.94 101 GLU A CA 1
ATOM 838 C C . GLU A 1 101 ? 22.382 17.275 -5.995 1.00 61.94 101 GLU A C 1
ATOM 840 O O . GLU A 1 101 ? 23.178 16.617 -5.316 1.00 61.94 101 GLU A O 1
ATOM 845 N N . GLU A 1 102 ? 22.562 17.528 -7.298 1.00 71.44 102 GLU A N 1
ATOM 846 C CA . GLU A 1 102 ? 23.787 17.124 -7.973 1.00 71.44 102 GLU A CA 1
ATOM 847 C C . GLU A 1 102 ? 24.971 17.613 -7.133 1.00 71.44 102 GLU A C 1
ATOM 849 O O . GLU A 1 102 ? 25.036 18.798 -6.782 1.00 71.44 102 GLU A O 1
ATOM 854 N N . PRO A 1 103 ? 25.900 16.727 -6.753 1.00 76.19 103 PRO A N 1
ATOM 855 C CA . PRO A 1 103 ? 27.002 17.149 -5.921 1.00 76.19 103 PRO A CA 1
ATOM 856 C C . PRO A 1 103 ? 27.804 18.213 -6.676 1.00 76.19 103 PRO A C 1
ATOM 858 O O . PRO A 1 103 ? 28.027 18.099 -7.880 1.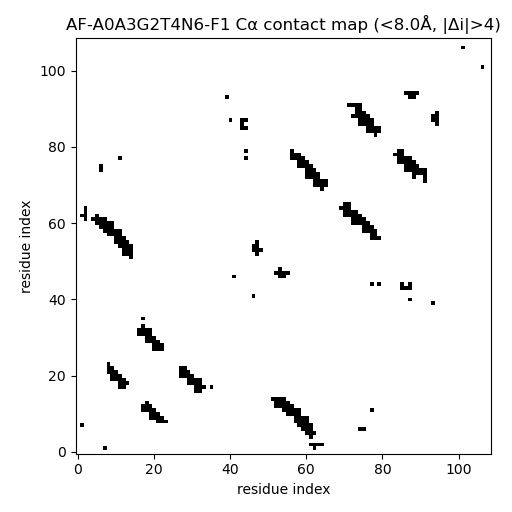00 76.19 103 PRO A O 1
ATOM 861 N N . ASP A 1 104 ? 28.237 19.257 -5.966 1.00 76.25 104 ASP A N 1
ATOM 862 C CA . ASP A 1 104 ? 28.715 20.516 -6.565 1.00 76.25 104 ASP A CA 1
ATOM 863 C C . ASP A 1 104 ? 29.850 20.368 -7.596 1.00 76.25 104 ASP A C 1
ATOM 865 O O . ASP A 1 104 ? 30.074 21.256 -8.417 1.00 76.25 104 ASP A O 1
ATOM 869 N N . TRP A 1 105 ? 30.554 19.235 -7.593 1.00 7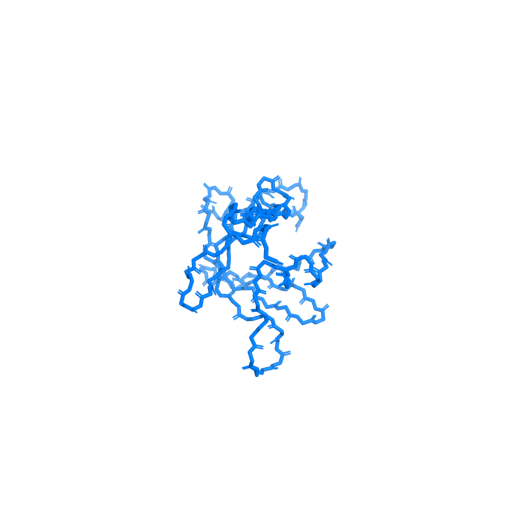7.69 105 TRP A N 1
ATOM 870 C CA . TRP A 1 105 ? 31.598 18.899 -8.560 1.00 77.69 105 TRP A CA 1
ATOM 871 C C . TRP A 1 105 ? 31.079 18.497 -9.955 1.00 77.69 105 TRP A C 1
ATOM 873 O O . TRP A 1 105 ? 31.881 18.446 -10.886 1.00 77.69 105 TRP A O 1
ATOM 883 N N . LEU A 1 106 ? 29.778 18.232 -10.122 1.00 73.00 106 LEU A N 1
ATOM 884 C CA . LEU A 1 106 ? 29.129 17.991 -11.422 1.00 73.00 106 LEU A CA 1
ATOM 885 C C . LEU A 1 106 ? 28.524 19.261 -12.037 1.00 73.00 106 LEU A C 1
ATOM 887 O O . LEU A 1 106 ? 28.375 19.332 -13.253 1.00 73.00 106 LEU A O 1
ATOM 891 N N . LYS A 1 107 ? 28.257 20.295 -11.229 1.00 74.12 107 LYS A N 1
ATOM 892 C CA . LYS A 1 107 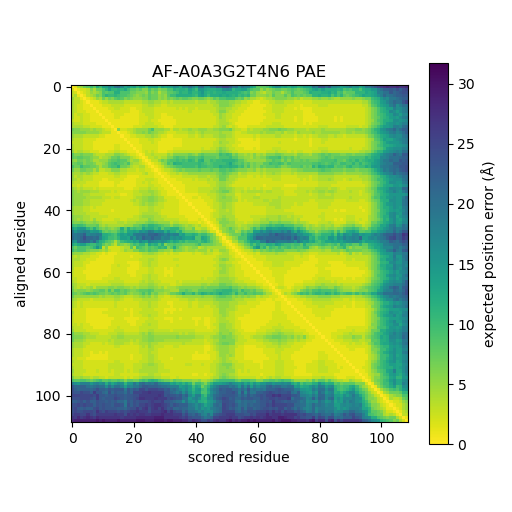? 27.540 21.510 -11.657 1.00 74.12 107 LYS A CA 1
ATOM 893 C C . LYS A 1 107 ? 28.357 22.461 -12.565 1.00 74.12 107 LYS A C 1
ATOM 895 O O . LYS A 1 107 ? 27.794 23.435 -13.050 1.00 74.12 107 LYS A O 1
ATOM 900 N N . ASN A 1 108 ? 29.654 22.212 -12.810 1.00 65.25 108 ASN A N 1
ATOM 901 C CA . ASN A 1 108 ? 30.563 23.126 -13.536 1.00 65.25 108 ASN A CA 1
ATOM 902 C C . ASN A 1 108 ? 31.527 22.420 -14.527 1.00 65.25 108 ASN A C 1
ATOM 904 O O . ASN A 1 108 ? 32.746 22.550 -14.387 1.00 65.25 108 ASN A O 1
ATOM 908 N N . ASN A 1 109 ? 31.012 21.713 -15.540 1.00 57.66 109 ASN A N 1
ATOM 909 C CA . ASN A 1 109 ? 31.800 21.296 -16.716 1.00 57.66 109 ASN A CA 1
ATOM 910 C C . ASN A 1 109 ? 31.186 21.806 -18.021 1.00 57.66 109 ASN A C 1
ATOM 912 O O . ASN A 1 109 ? 29.988 21.530 -18.248 1.00 57.66 109 ASN A O 1
#

Sequence (109 aa):
MLLETRDNPCLCKIYENFEIIFFEFIPEMTGIVNEWNIKDIDERVLAGVGGKYIHYKHGLITVSHQIDDLYIIESLKMFVRGEGWITVIENREYVDFIEEEEPDWLKNN

Mean predicted aligned error: 6.85 Å

Solvent-accessible surface area (backbone atoms only — not comparable to full-atom values): 6648 Å² total; per-residue (Å²): 104,79,71,78,44,73,60,39,66,32,36,39,39,29,63,98,54,42,37,39,37,32,76,92,41,87,73,72,45,74,47,75,65,72,98,76,57,69,63,73,46,46,77,66,45,77,65,56,87,83,72,92,40,46,36,78,29,50,27,30,37,21,44,42,85,73,53,94,97,43,66,44,61,40,29,31,30,38,52,40,94,95,79,41,75,39,69,47,28,49,88,60,36,72,59,78,79,77,76,77,71,76,58,76,86,69,81,77,126

Organism: NCBI:txid1879050

Secondary structure (DSSP, 8-state):
-GGG-SSEEEEEEESSSEEEEETTSSSPEEEEE-S--HHHHHHHSPPPSSSS-SEEEEEEEEEEEEETTEEEEEEEEEEETTTEEEEEEETTEEPPP---PPPTTTS--

Foldseek 3Di:
DQQVDFQQKWWWFADPWTKIWHPVDVVIDIDTDPPDDVVLVCVFAPFDDDDRGSDTWIKGWHWHDDDDPDIQTQWMWTQDPPPGTTTQDHRSHGDDDPPPDDPPVVVPD

Nearest PDB structures (foldseek):
  7kc0-assembly1_E  TM=2.909E-01  e=4.812E+00  Saccharomyces cerevisiae
  8pk5-assembly1_A  TM=2.268E-01  e=4.086E+00  Homo sapiens